Protein AF-A0A924HH82-F1 (afdb_monomer_lite)

Structure (mmCIF, N/CA/C/O backbone):
data_AF-A0A924HH82-F1
#
_entry.id   AF-A0A924HH82-F1
#
loop_
_atom_site.group_PDB
_atom_site.id
_atom_site.type_symbol
_atom_site.label_atom_id
_atom_site.label_alt_id
_atom_site.label_comp_id
_atom_site.label_asym_id
_atom_site.label_entity_id
_atom_site.label_seq_id
_atom_site.pdbx_PDB_ins_code
_atom_site.Cartn_x
_atom_site.Cartn_y
_atom_site.Cartn_z
_atom_site.occupancy
_atom_site.B_iso_or_equiv
_atom_site.auth_seq_id
_atom_site.auth_comp_id
_atom_site.auth_asym_id
_atom_site.auth_atom_id
_atom_site.pdbx_PDB_model_num
ATOM 1 N N . MET A 1 1 ? 5.313 -5.328 -18.906 1.00 62.59 1 MET A N 1
ATOM 2 C CA . MET A 1 1 ? 4.126 -4.895 -18.130 1.00 62.59 1 MET A CA 1
ATOM 3 C C . MET A 1 1 ? 2.868 -5.435 -18.800 1.00 62.59 1 MET A C 1
ATOM 5 O O . MET A 1 1 ? 2.732 -5.232 -20.001 1.00 62.59 1 MET A O 1
ATOM 9 N N . SER A 1 2 ? 2.018 -6.166 -18.069 1.00 76.69 2 SER A N 1
ATOM 10 C CA . SER A 1 2 ? 0.846 -6.882 -18.620 1.00 76.69 2 SER A CA 1
ATOM 11 C C . SER A 1 2 ? -0.275 -5.933 -19.074 1.00 76.69 2 SER A C 1
ATOM 13 O O . SER A 1 2 ? -0.458 -4.871 -18.476 1.00 76.69 2 SER A O 1
ATOM 15 N N . ASP A 1 3 ? -1.039 -6.324 -20.099 1.00 80.00 3 ASP A N 1
ATOM 16 C CA . ASP A 1 3 ? -2.183 -5.563 -20.632 1.00 80.00 3 ASP A CA 1
ATOM 17 C C . ASP A 1 3 ? -3.285 -5.370 -19.578 1.00 80.00 3 ASP A C 1
ATOM 19 O O . ASP A 1 3 ? -3.813 -4.273 -19.401 1.00 80.00 3 ASP A O 1
ATOM 23 N N . THR A 1 4 ? -3.538 -6.401 -18.767 1.00 81.00 4 THR A N 1
ATOM 24 C CA . THR A 1 4 ? -4.489 -6.346 -17.648 1.00 81.00 4 THR A CA 1
ATOM 25 C C . THR A 1 4 ? -4.122 -5.264 -16.635 1.00 81.00 4 THR A C 1
ATOM 27 O O . THR A 1 4 ? -4.999 -4.545 -16.165 1.00 81.00 4 THR A O 1
ATOM 30 N N . LEU A 1 5 ? -2.827 -5.117 -16.327 1.00 79.25 5 LEU A N 1
ATOM 31 C CA . LEU A 1 5 ? -2.350 -4.129 -15.360 1.00 79.25 5 LEU A CA 1
ATOM 32 C C . LEU A 1 5 ? -2.543 -2.709 -15.903 1.00 79.25 5 LEU A C 1
ATOM 34 O O . LEU A 1 5 ? -3.077 -1.856 -15.208 1.00 79.25 5 LEU A O 1
ATOM 38 N N . LYS A 1 6 ? -2.211 -2.484 -17.180 1.00 81.25 6 LYS A N 1
ATOM 39 C CA . LYS A 1 6 ? -2.447 -1.197 -17.855 1.00 81.25 6 LYS A CA 1
ATOM 40 C C . LYS A 1 6 ? -3.930 -0.820 -17.877 1.00 81.25 6 LYS A C 1
ATOM 42 O O . LYS A 1 6 ? -4.275 0.329 -17.656 1.00 81.25 6 LYS A O 1
ATOM 47 N N . ARG A 1 7 ? -4.824 -1.786 -18.103 1.00 86.25 7 ARG A N 1
ATOM 48 C CA . ARG A 1 7 ? -6.283 -1.561 -18.096 1.00 86.25 7 ARG A CA 1
ATOM 49 C C . ARG A 1 7 ? -6.868 -1.328 -16.703 1.00 86.25 7 ARG A C 1
ATOM 51 O O . ARG A 1 7 ? -8.024 -0.902 -16.603 1.00 86.25 7 ARG A O 1
ATOM 58 N N . ALA A 1 8 ? -6.126 -1.679 -15.658 1.00 87.31 8 ALA A N 1
ATOM 59 C CA . ALA A 1 8 ? -6.482 -1.445 -14.266 1.00 87.31 8 ALA A CA 1
ATOM 60 C C . ALA A 1 8 ? -5.925 -0.117 -13.728 1.00 87.31 8 ALA A C 1
ATOM 62 O O . ALA A 1 8 ? -6.271 0.261 -12.612 1.00 87.31 8 ALA A O 1
ATOM 63 N N . ASP A 1 9 ? -5.108 0.595 -14.507 1.00 91.31 9 ASP A N 1
ATOM 64 C CA . ASP A 1 9 ? -4.601 1.912 -14.135 1.00 91.31 9 ASP A CA 1
ATOM 65 C C . ASP A 1 9 ? -5.750 2.892 -13.842 1.00 91.31 9 ASP A C 1
ATOM 67 O O . ASP A 1 9 ? -6.756 2.937 -14.556 1.00 91.31 9 ASP A O 1
ATOM 71 N N . GLY A 1 10 ? -5.626 3.621 -12.734 1.00 92.50 10 GLY A N 1
ATOM 72 C CA . GLY A 1 10 ? -6.641 4.532 -12.212 1.00 92.50 10 GLY A CA 1
ATOM 73 C C . GLY A 1 10 ? -7.874 3.859 -11.599 1.00 92.50 10 GLY A C 1
ATOM 74 O O . GLY A 1 10 ? -8.784 4.563 -11.162 1.00 92.50 10 GLY A O 1
ATOM 75 N N . LYS A 1 11 ? -7.946 2.522 -11.542 1.00 92.94 11 LYS A N 1
ATOM 76 C CA . LYS A 1 11 ? -9.097 1.803 -10.972 1.00 92.94 11 LYS A CA 1
ATOM 77 C C . LYS A 1 11 ? -8.858 1.392 -9.530 1.00 92.94 11 LYS A C 1
ATOM 79 O O . LYS A 1 11 ? -7.743 1.055 -9.135 1.00 92.94 11 LYS A O 1
ATOM 84 N N . THR A 1 12 ? -9.946 1.339 -8.768 1.00 93.31 12 THR A N 1
ATOM 85 C CA . THR A 1 12 ? -9.955 0.696 -7.455 1.00 93.31 12 THR A CA 1
ATOM 86 C C . THR A 1 12 ? -9.826 -0.812 -7.627 1.00 93.31 12 THR A C 1
ATOM 88 O O . THR A 1 12 ? -10.649 -1.437 -8.298 1.00 93.31 12 THR A O 1
ATOM 91 N N . ILE A 1 13 ? -8.802 -1.394 -7.014 1.00 92.62 13 ILE A N 1
ATOM 92 C CA . ILE A 1 13 ? -8.542 -2.832 -7.011 1.00 92.62 13 ILE A CA 1
ATOM 93 C C . ILE A 1 13 ? -8.371 -3.341 -5.583 1.00 92.62 13 ILE A C 1
ATOM 95 O O . ILE A 1 13 ? -8.114 -2.566 -4.660 1.00 92.62 13 ILE A O 1
ATOM 99 N N . ILE A 1 14 ? -8.457 -4.660 -5.434 1.00 91.50 14 ILE A N 1
ATOM 100 C CA . ILE A 1 14 ? -7.985 -5.369 -4.249 1.00 91.50 14 ILE A CA 1
ATOM 101 C C . ILE A 1 14 ? -6.659 -6.032 -4.618 1.00 91.50 14 ILE A C 1
ATOM 103 O O . ILE A 1 14 ? -6.590 -6.781 -5.594 1.00 91.50 14 ILE A O 1
ATOM 107 N N . LEU A 1 15 ? -5.609 -5.738 -3.858 1.00 90.44 15 LEU A N 1
ATOM 108 C CA . LEU A 1 15 ? -4.275 -6.293 -4.027 1.00 90.44 15 LEU A CA 1
ATOM 109 C C . LEU A 1 15 ? -3.895 -7.096 -2.788 1.00 90.44 15 LEU A C 1
ATOM 111 O O . LEU A 1 15 ? -3.989 -6.606 -1.666 1.00 90.44 15 LEU A O 1
ATOM 115 N N . THR A 1 16 ? -3.425 -8.317 -3.000 1.00 91.12 16 THR A N 1
ATOM 116 C CA . THR A 1 16 ? -3.009 -9.212 -1.923 1.00 91.12 16 THR A CA 1
ATOM 117 C C . THR A 1 16 ? -1.517 -9.500 -2.034 1.00 91.12 16 THR A C 1
ATOM 119 O O . THR A 1 16 ? -1.020 -9.788 -3.123 1.00 91.12 16 THR A O 1
ATOM 122 N N . GLY A 1 17 ? -0.795 -9.421 -0.919 1.00 90.44 17 GLY A N 1
ATOM 123 C CA . GLY A 1 17 ? 0.648 -9.643 -0.894 1.00 90.44 17 GLY A CA 1
ATOM 124 C C . GLY A 1 17 ? 1.222 -9.619 0.514 1.00 90.44 17 GLY A C 1
ATOM 125 O O . GLY A 1 17 ? 0.486 -9.643 1.495 1.00 90.44 17 GLY A O 1
ATOM 126 N N . TYR A 1 18 ? 2.542 -9.572 0.606 1.00 89.31 18 TYR A N 1
ATOM 127 C CA . TYR A 1 18 ? 3.280 -9.515 1.861 1.00 89.31 18 TYR A CA 1
ATOM 128 C C . TYR A 1 18 ? 3.870 -8.126 2.028 1.00 89.31 18 TYR A C 1
ATOM 130 O O . TYR A 1 18 ? 4.449 -7.582 1.087 1.00 89.31 18 TYR A O 1
ATOM 138 N N . MET A 1 19 ? 3.716 -7.554 3.219 1.00 90.19 19 MET A N 1
ATOM 139 C CA . MET A 1 19 ? 4.412 -6.321 3.558 1.00 90.19 19 MET A CA 1
ATOM 140 C C . MET A 1 19 ? 5.911 -6.612 3.629 1.00 90.19 19 MET A C 1
ATOM 142 O O . MET A 1 19 ? 6.319 -7.624 4.197 1.00 90.19 19 MET A O 1
ATOM 146 N N . VAL A 1 20 ? 6.725 -5.748 3.034 1.00 87.75 20 VAL A N 1
ATOM 147 C CA . VAL A 1 20 ? 8.181 -5.847 3.162 1.00 87.75 20 VAL A CA 1
ATOM 148 C C . VAL A 1 20 ? 8.561 -5.447 4.581 1.00 87.75 20 VAL A C 1
ATOM 150 O O . VAL A 1 20 ? 8.163 -4.383 5.059 1.00 87.75 20 VAL A O 1
ATOM 153 N N . GLN A 1 21 ? 9.329 -6.298 5.255 1.00 85.88 21 GLN A N 1
ATOM 154 C CA . GLN A 1 21 ? 9.901 -5.960 6.551 1.00 85.88 21 GLN A CA 1
ATOM 155 C C . GLN A 1 21 ? 11.153 -5.104 6.333 1.00 85.88 21 GLN A C 1
ATOM 157 O O . GLN A 1 21 ? 12.099 -5.561 5.696 1.00 85.88 21 GLN A O 1
ATOM 162 N N . GLN A 1 22 ? 11.130 -3.877 6.852 1.00 80.50 22 GLN A N 1
ATOM 163 C CA . GLN A 1 22 ? 12.243 -2.919 6.855 1.00 80.50 22 GLN A CA 1
ATOM 164 C C . GLN A 1 22 ? 12.648 -2.665 8.318 1.00 80.50 22 GLN A C 1
ATOM 166 O O . GLN A 1 22 ? 11.792 -2.792 9.202 1.00 80.50 22 GLN A O 1
ATOM 171 N N . GLU A 1 23 ? 13.915 -2.348 8.596 1.00 74.25 23 GLU A N 1
ATOM 172 C CA . GLU A 1 23 ? 14.373 -2.024 9.958 1.00 74.25 23 GLU A CA 1
ATOM 173 C C . GLU A 1 23 ? 13.853 -0.639 10.368 1.00 74.25 23 GLU A C 1
ATOM 175 O O . GLU A 1 23 ? 13.381 -0.466 11.494 1.00 74.25 23 GLU A O 1
ATOM 180 N N . THR A 1 24 ? 13.825 0.303 9.421 1.00 75.88 24 THR A N 1
ATOM 181 C CA . THR A 1 24 ? 13.232 1.633 9.569 1.00 75.88 24 THR A CA 1
ATOM 182 C C . THR A 1 24 ? 11.874 1.714 8.855 1.00 75.88 24 THR A C 1
ATOM 184 O O . THR A 1 24 ? 11.807 1.712 7.623 1.00 75.88 24 THR A O 1
ATOM 187 N N . PRO A 1 25 ? 10.747 1.811 9.588 1.00 75.94 25 PRO A N 1
ATOM 188 C CA . PRO A 1 25 ? 9.439 2.023 8.980 1.00 75.94 25 PRO A CA 1
ATOM 189 C C . PRO A 1 25 ? 9.365 3.366 8.251 1.00 75.94 25 PRO A C 1
ATOM 191 O O . PRO A 1 25 ? 9.764 4.402 8.785 1.00 75.94 25 PRO A O 1
ATOM 194 N N . ALA A 1 26 ? 8.780 3.362 7.056 1.00 81.88 26 ALA A N 1
ATOM 195 C CA . ALA A 1 26 ? 8.559 4.580 6.297 1.00 81.88 26 ALA A CA 1
ATOM 196 C C . ALA A 1 26 ? 7.253 5.282 6.710 1.00 81.88 26 ALA A C 1
ATOM 198 O O . ALA A 1 26 ? 6.245 4.649 7.036 1.00 81.88 26 ALA A O 1
ATOM 199 N N . VAL A 1 27 ? 7.271 6.616 6.689 1.00 85.94 27 VAL A N 1
ATOM 200 C CA . VAL A 1 27 ? 6.106 7.451 7.009 1.00 85.94 27 VAL A CA 1
ATOM 201 C C . VAL A 1 27 ? 5.235 7.614 5.762 1.00 85.94 27 VAL A C 1
ATOM 203 O O . VAL A 1 27 ? 5.730 7.923 4.674 1.00 85.94 27 VAL A O 1
ATOM 206 N N . GLY A 1 28 ? 3.930 7.383 5.901 1.00 87.25 28 GLY A N 1
ATOM 207 C CA . GLY A 1 28 ? 2.941 7.598 4.843 1.00 87.25 28 GLY A CA 1
ATOM 208 C C . GLY A 1 28 ? 2.953 6.569 3.712 1.00 87.25 28 GLY A C 1
ATOM 209 O O . GLY A 1 28 ? 2.140 6.673 2.791 1.00 87.25 28 GLY A O 1
ATOM 210 N N . HIS A 1 29 ? 3.848 5.580 3.750 1.00 89.00 29 HIS A N 1
ATOM 211 C CA . HIS A 1 29 ? 3.932 4.535 2.738 1.00 89.00 29 HIS A CA 1
ATOM 212 C C . HIS A 1 29 ? 4.635 3.277 3.254 1.00 89.00 29 HIS A C 1
ATOM 214 O O . HIS A 1 29 ? 5.330 3.296 4.264 1.00 89.00 29 HIS A O 1
ATOM 220 N N . PHE A 1 30 ? 4.465 2.175 2.534 1.00 89.00 30 PHE A N 1
ATOM 221 C CA . PHE A 1 3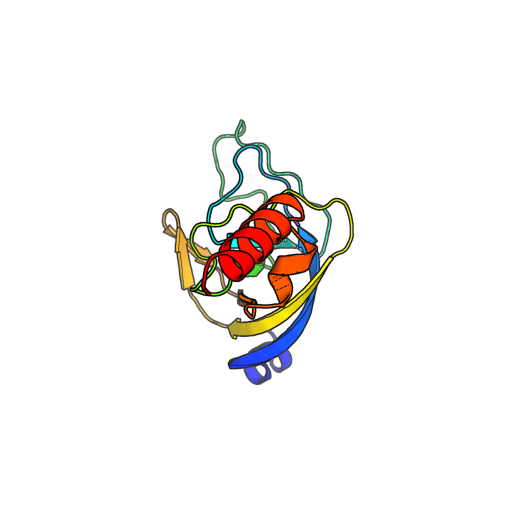0 ? 5.200 0.927 2.733 1.00 89.00 30 PHE A CA 1
ATOM 222 C C . PHE A 1 30 ? 5.278 0.159 1.410 1.00 89.00 30 PHE A C 1
ATOM 224 O O . PHE A 1 30 ? 4.715 0.579 0.398 1.00 89.00 30 PHE A O 1
ATOM 231 N N . MET A 1 31 ? 5.977 -0.974 1.394 1.00 89.06 31 MET A N 1
ATOM 232 C CA . MET A 1 31 ? 6.122 -1.791 0.189 1.00 89.06 31 MET A CA 1
ATOM 233 C C . MET A 1 31 ? 5.409 -3.130 0.322 1.00 89.06 31 MET A C 1
ATOM 235 O O . MET A 1 31 ? 5.392 -3.738 1.394 1.00 89.06 31 MET A O 1
ATOM 239 N N . LEU A 1 32 ? 4.839 -3.589 -0.790 1.00 90.25 32 LEU A N 1
ATOM 240 C CA . LEU A 1 32 ? 4.168 -4.875 -0.901 1.00 90.25 32 LEU A CA 1
ATOM 241 C C . LEU A 1 32 ? 4.828 -5.734 -1.982 1.00 90.25 32 LEU A C 1
ATOM 243 O O . LEU A 1 32 ? 5.085 -5.269 -3.094 1.00 90.25 32 LEU A O 1
ATOM 247 N N . THR A 1 33 ? 5.062 -7.005 -1.677 1.00 90.06 33 THR A N 1
ATOM 248 C CA . THR A 1 33 ? 5.662 -7.980 -2.593 1.00 90.06 33 THR A CA 1
ATOM 249 C C . THR A 1 33 ? 4.802 -9.241 -2.699 1.00 90.06 33 THR A C 1
ATOM 251 O O . THR A 1 33 ? 4.081 -9.595 -1.766 1.00 90.06 33 THR A O 1
ATOM 254 N N . PRO A 1 34 ? 4.857 -9.974 -3.828 1.00 86.12 34 PRO A N 1
ATOM 255 C CA . PRO A 1 34 ? 4.095 -11.217 -3.992 1.00 86.12 34 PRO A CA 1
ATOM 256 C C . PRO A 1 34 ? 4.626 -12.377 -3.134 1.00 86.12 34 PRO A C 1
ATOM 258 O O . PRO A 1 34 ? 3.958 -13.398 -2.996 1.00 86.12 34 PRO A O 1
ATOM 261 N N . ARG A 1 35 ? 5.832 -12.242 -2.573 1.00 85.12 35 ARG A N 1
ATOM 262 C CA . ARG A 1 35 ? 6.457 -13.198 -1.651 1.00 85.12 35 ARG A CA 1
ATOM 263 C C . ARG A 1 35 ? 6.969 -12.456 -0.416 1.00 85.12 35 ARG A C 1
ATOM 265 O O . ARG A 1 35 ? 7.278 -11.271 -0.556 1.00 85.12 35 ARG A O 1
ATOM 272 N N . PRO A 1 36 ? 7.088 -13.119 0.746 1.00 82.62 36 PRO A N 1
ATOM 273 C CA . PRO A 1 36 ? 7.707 -12.520 1.921 1.00 82.62 36 PRO A CA 1
ATOM 274 C C . PRO A 1 36 ? 9.127 -12.052 1.596 1.00 82.62 36 PRO A C 1
ATOM 276 O O . PRO A 1 36 ? 9.916 -12.827 1.055 1.00 82.62 36 PRO A O 1
ATOM 279 N N . VAL A 1 37 ? 9.431 -10.795 1.913 1.00 82.00 37 VAL A N 1
ATOM 280 C CA . VAL A 1 37 ? 10.770 -10.211 1.780 1.00 82.00 37 VAL A CA 1
ATOM 281 C C . VAL A 1 37 ? 11.096 -9.471 3.071 1.00 82.00 37 VAL A C 1
ATOM 283 O O . VAL A 1 37 ? 10.277 -8.701 3.578 1.00 82.00 37 VAL A O 1
ATOM 286 N N . GLN A 1 38 ? 12.296 -9.715 3.584 1.00 79.44 38 GLN A N 1
ATOM 287 C CA . GLN A 1 38 ? 12.897 -8.947 4.663 1.00 79.44 38 GLN A CA 1
ATOM 288 C C . GLN A 1 38 ? 14.103 -8.221 4.075 1.00 79.44 38 GLN A C 1
ATOM 290 O O . GLN A 1 38 ? 15.031 -8.876 3.605 1.00 79.44 38 GLN A O 1
ATOM 295 N N . MET A 1 39 ? 14.068 -6.891 4.072 1.00 72.94 39 MET A N 1
ATOM 296 C CA . MET A 1 39 ? 15.231 -6.092 3.705 1.00 72.94 39 MET A CA 1
ATOM 297 C C . MET A 1 39 ? 16.172 -6.017 4.901 1.00 72.94 39 MET A C 1
ATOM 299 O O . MET A 1 39 ? 15.728 -5.903 6.043 1.00 72.94 39 MET A O 1
ATOM 303 N N . SER A 1 40 ? 17.467 -6.125 4.625 1.00 64.38 40 SER A N 1
ATOM 304 C CA . SER A 1 40 ? 18.520 -5.917 5.616 1.00 64.38 40 SER A CA 1
ATOM 305 C C . SER A 1 40 ? 19.250 -4.637 5.220 1.00 64.38 40 SER A C 1
ATOM 307 O O . SER A 1 40 ? 19.980 -4.639 4.234 1.00 64.38 40 SER A O 1
ATOM 309 N N . GLU A 1 41 ? 19.059 -3.543 5.960 1.00 61.88 41 GLU A N 1
ATOM 310 C CA . GLU A 1 41 ? 19.647 -2.221 5.654 1.00 61.88 41 GLU A CA 1
ATOM 311 C C . GLU A 1 41 ? 21.176 -2.202 5.877 1.00 61.88 41 GLU A C 1
ATOM 313 O O . GLU A 1 41 ? 21.854 -1.225 5.577 1.00 61.88 41 GLU A O 1
ATOM 318 N N . HIS A 1 42 ? 21.737 -3.316 6.356 1.00 54.06 42 HIS A N 1
ATOM 319 C CA . HIS A 1 42 ? 23.163 -3.534 6.595 1.00 54.06 42 HIS A CA 1
ATOM 320 C C . HIS A 1 42 ? 23.952 -4.062 5.377 1.00 54.06 42 HIS A C 1
ATOM 322 O O . HIS A 1 42 ? 25.148 -4.324 5.508 1.00 54.06 42 HIS A O 1
ATOM 328 N N . SER A 1 43 ? 23.326 -4.266 4.212 1.00 48.28 43 SER A N 1
ATOM 329 C CA . SER A 1 43 ? 24.033 -4.593 2.961 1.00 48.28 43 SER A CA 1
ATOM 330 C C . SER A 1 43 ? 23.960 -3.411 1.997 1.00 48.28 43 SER A C 1
ATOM 332 O O . SER A 1 43 ? 22.900 -2.829 1.809 1.00 48.28 43 SER A O 1
ATOM 334 N N . ASP A 1 44 ? 25.114 -3.057 1.433 1.00 49.34 44 ASP A N 1
ATOM 335 C CA . ASP A 1 44 ? 25.502 -1.783 0.799 1.00 49.34 44 ASP A CA 1
ATOM 336 C C . ASP A 1 44 ? 24.773 -1.440 -0.530 1.00 49.34 44 ASP A C 1
ATOM 338 O O . ASP A 1 44 ? 25.371 -1.027 -1.525 1.00 49.34 44 ASP A O 1
ATOM 342 N N . GLY A 1 45 ? 23.453 -1.622 -0.572 1.00 50.47 45 GLY A N 1
ATOM 343 C CA . GLY A 1 45 ? 22.600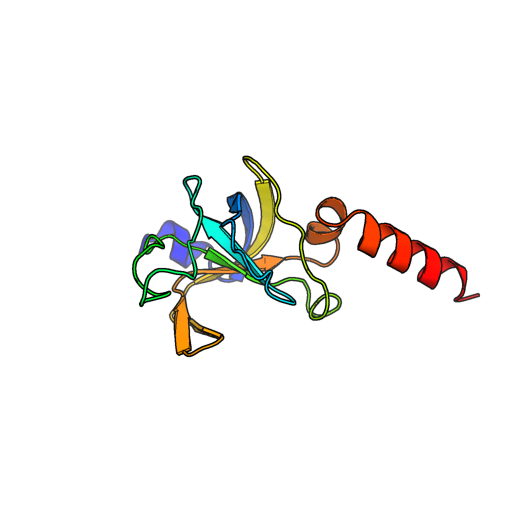 -1.228 -1.683 1.00 50.47 45 GLY A CA 1
ATOM 344 C C . GLY A 1 45 ? 21.132 -1.570 -1.441 1.00 50.47 45 GLY A C 1
ATOM 345 O O . GLY A 1 45 ? 20.695 -2.673 -1.752 1.00 50.47 45 GLY A O 1
ATOM 346 N N . GLU A 1 46 ? 20.335 -0.583 -1.016 1.00 50.91 46 GLU A N 1
ATOM 347 C CA . GLU A 1 46 ? 18.859 -0.637 -0.884 1.00 50.91 46 GLU A CA 1
ATOM 348 C C . GLU A 1 46 ? 18.115 -1.070 -2.174 1.00 50.91 46 GLU A C 1
ATOM 350 O O . GLU A 1 46 ? 16.889 -1.218 -2.197 1.00 50.91 46 GLU A O 1
ATOM 355 N N . ALA A 1 47 ? 18.837 -1.220 -3.286 1.00 50.69 47 ALA A N 1
ATOM 356 C CA . ALA A 1 47 ? 18.285 -1.340 -4.622 1.00 50.69 47 ALA A CA 1
ATOM 357 C C . ALA A 1 47 ? 18.017 -2.783 -5.087 1.00 50.69 47 ALA A C 1
ATOM 359 O O . ALA A 1 47 ? 17.117 -2.951 -5.912 1.00 50.69 47 ALA A O 1
ATOM 360 N N . ASP A 1 48 ? 18.738 -3.798 -4.591 1.00 57.00 48 ASP A N 1
ATOM 361 C CA . ASP A 1 48 ? 18.800 -5.106 -5.282 1.00 57.00 48 ASP A CA 1
ATOM 362 C C . ASP A 1 48 ? 17.941 -6.226 -4.657 1.00 57.00 48 ASP A C 1
ATOM 364 O O . ASP A 1 48 ? 17.592 -7.197 -5.328 1.00 57.00 48 ASP A O 1
ATOM 368 N N . ASP A 1 49 ? 17.500 -6.079 -3.404 1.00 63.81 49 ASP A N 1
ATOM 369 C CA . ASP A 1 49 ? 16.753 -7.141 -2.701 1.00 63.81 49 ASP A CA 1
ATOM 370 C C . ASP A 1 49 ? 15.261 -7.211 -3.063 1.00 63.81 49 ASP A C 1
ATOM 372 O O . ASP A 1 49 ? 14.555 -8.163 -2.706 1.00 63.81 49 ASP A O 1
ATOM 376 N N . LEU A 1 50 ? 14.739 -6.196 -3.757 1.00 67.06 50 LEU A N 1
ATOM 377 C CA . LEU A 1 50 ? 13.317 -6.107 -4.060 1.00 67.06 50 LEU A CA 1
ATOM 378 C C . LEU A 1 50 ? 13.007 -6.532 -5.493 1.00 67.06 50 LEU A C 1
ATOM 380 O O . LEU A 1 50 ? 13.584 -6.007 -6.445 1.00 67.06 50 LEU A O 1
ATOM 384 N N . PRO A 1 51 ? 12.016 -7.419 -5.684 1.00 70.19 51 PRO A N 1
ATOM 385 C CA . PRO A 1 51 ? 11.649 -7.850 -7.017 1.00 70.19 51 PRO A CA 1
ATOM 386 C C . PRO A 1 51 ? 11.089 -6.669 -7.827 1.00 70.19 51 PRO A C 1
ATOM 388 O O . PRO A 1 51 ? 10.429 -5.789 -7.268 1.00 70.19 51 PRO A O 1
ATOM 391 N N . PRO A 1 52 ? 11.207 -6.690 -9.166 1.00 71.50 52 PRO A N 1
ATOM 392 C CA . PRO A 1 52 ? 10.617 -5.671 -10.044 1.00 71.50 52 PRO A CA 1
ATOM 393 C C . PRO A 1 52 ? 9.081 -5.605 -9.954 1.00 71.50 52 PRO A C 1
ATOM 395 O O . PRO A 1 52 ? 8.461 -4.678 -10.470 1.00 71.50 52 PRO A O 1
ATOM 398 N N . SER A 1 53 ? 8.458 -6.592 -9.305 1.00 79.19 53 SER A N 1
ATOM 399 C CA . SER A 1 53 ? 7.035 -6.634 -8.974 1.00 79.19 53 SER A CA 1
ATOM 400 C C . SER A 1 53 ? 6.684 -5.969 -7.636 1.00 79.19 53 SER A C 1
ATOM 402 O O . SER A 1 53 ? 5.555 -6.130 -7.178 1.00 79.19 53 SER A O 1
ATOM 404 N N . ALA A 1 54 ? 7.632 -5.314 -6.961 1.00 85.69 54 ALA A N 1
ATOM 405 C CA . ALA A 1 54 ? 7.356 -4.575 -5.737 1.00 85.69 54 ALA A CA 1
ATOM 406 C C . ALA A 1 54 ? 6.372 -3.432 -6.023 1.00 85.69 54 ALA A C 1
ATOM 408 O O . ALA A 1 54 ? 6.533 -2.671 -6.980 1.00 85.69 54 ALA A O 1
ATOM 409 N N . VAL A 1 55 ? 5.349 -3.327 -5.182 1.00 89.38 55 VAL A N 1
ATOM 410 C CA . VAL A 1 55 ? 4.332 -2.280 -5.253 1.00 89.38 55 VAL A CA 1
ATOM 411 C C . VAL A 1 55 ? 4.577 -1.299 -4.121 1.00 89.38 55 VAL A C 1
ATOM 413 O O . VAL A 1 55 ? 4.634 -1.693 -2.956 1.00 89.38 55 VAL A O 1
ATOM 416 N N . LEU A 1 56 ? 4.704 -0.019 -4.464 1.00 91.06 56 LEU A N 1
ATOM 417 C CA . LEU A 1 56 ? 4.787 1.049 -3.477 1.00 91.06 56 LEU A CA 1
ATOM 418 C C . LEU A 1 56 ? 3.371 1.439 -3.047 1.00 91.06 56 LEU A C 1
ATOM 420 O O . LEU A 1 56 ? 2.565 1.894 -3.860 1.00 91.06 56 LEU A O 1
ATOM 424 N N . VAL A 1 57 ? 3.050 1.228 -1.778 1.00 91.62 57 VAL A N 1
ATOM 425 C CA . VAL A 1 57 ? 1.727 1.502 -1.223 1.00 91.62 57 VAL A CA 1
ATOM 426 C C . VAL A 1 57 ? 1.772 2.824 -0.475 1.00 91.62 57 VAL A C 1
ATOM 428 O O . VAL A 1 57 ? 2.488 2.941 0.513 1.00 91.62 57 VAL A O 1
ATOM 431 N N . TYR A 1 58 ? 0.988 3.801 -0.922 1.00 92.19 58 TYR A N 1
ATOM 432 C CA . TYR A 1 58 ? 0.804 5.073 -0.228 1.00 92.19 58 TYR A CA 1
ATOM 433 C C . TYR A 1 58 ? -0.462 5.042 0.616 1.00 92.19 58 TYR A C 1
ATOM 435 O O . TYR A 1 58 ? -1.510 4.567 0.168 1.00 92.19 58 TYR A O 1
ATOM 443 N N . LEU A 1 59 ? -0.371 5.591 1.824 1.00 90.88 59 LEU A N 1
ATOM 444 C CA . LEU A 1 59 ? -1.538 5.862 2.653 1.00 90.88 59 LEU A CA 1
ATOM 445 C C . LEU A 1 59 ? -2.352 7.005 2.067 1.00 90.88 59 LEU A C 1
ATOM 447 O O . LEU A 1 59 ? -1.833 7.820 1.301 1.00 90.88 59 LEU A O 1
ATOM 451 N N . ASP A 1 60 ? -3.626 7.067 2.448 1.00 89.25 60 ASP A N 1
ATOM 452 C CA . ASP A 1 60 ? -4.487 8.200 2.128 1.00 89.25 60 ASP A CA 1
ATOM 453 C C . ASP A 1 60 ? -3.788 9.528 2.494 1.00 89.25 60 ASP A C 1
ATOM 455 O O . ASP A 1 60 ? -3.098 9.580 3.515 1.00 89.25 60 ASP A O 1
ATOM 459 N N . PRO A 1 61 ? -3.937 10.612 1.710 1.00 85.44 61 PRO A N 1
ATOM 460 C CA . PRO A 1 61 ? -3.302 11.893 2.020 1.00 85.44 61 PRO A CA 1
ATOM 461 C C . PRO A 1 61 ? -3.590 12.417 3.435 1.00 85.44 61 PRO A C 1
ATOM 463 O O . PRO A 1 61 ? -2.732 13.077 4.021 1.00 85.44 61 PRO A O 1
ATOM 466 N N . ALA A 1 62 ? -4.754 12.098 4.016 1.00 85.38 62 ALA A N 1
ATOM 467 C CA . ALA A 1 62 ? -5.091 12.443 5.399 1.00 85.38 62 ALA A CA 1
ATOM 468 C C . ALA A 1 62 ? -4.282 11.652 6.449 1.00 85.38 62 ALA A C 1
ATOM 470 O O . ALA A 1 62 ? -4.286 12.004 7.625 1.00 85.38 62 ALA A O 1
ATOM 471 N N . GLN A 1 63 ? -3.601 10.586 6.030 1.00 85.12 63 GLN A N 1
ATOM 472 C CA . GLN A 1 63 ? -2.787 9.667 6.830 1.00 85.12 63 GLN A CA 1
ATOM 473 C C . GLN A 1 63 ? -1.308 9.713 6.418 1.00 85.12 63 GLN A C 1
ATOM 475 O O . GLN A 1 63 ? -0.535 8.832 6.783 1.00 85.12 63 GLN A O 1
ATOM 480 N N . LYS A 1 64 ? -0.884 10.730 5.657 1.00 82.38 64 LYS A N 1
ATOM 481 C CA . LYS A 1 64 ? 0.490 10.835 5.136 1.00 82.38 64 LYS A CA 1
ATOM 482 C C . LYS A 1 64 ? 1.574 10.824 6.222 1.00 82.38 64 LYS A C 1
ATOM 484 O O . LYS A 1 64 ? 2.713 10.507 5.917 1.00 82.38 64 LYS A O 1
ATOM 489 N N . ASP A 1 65 ? 1.220 11.187 7.455 1.00 84.25 65 ASP A N 1
ATOM 490 C CA . ASP A 1 65 ? 2.132 11.265 8.599 1.00 84.25 65 ASP A CA 1
ATOM 491 C C . ASP A 1 65 ? 2.059 10.006 9.492 1.00 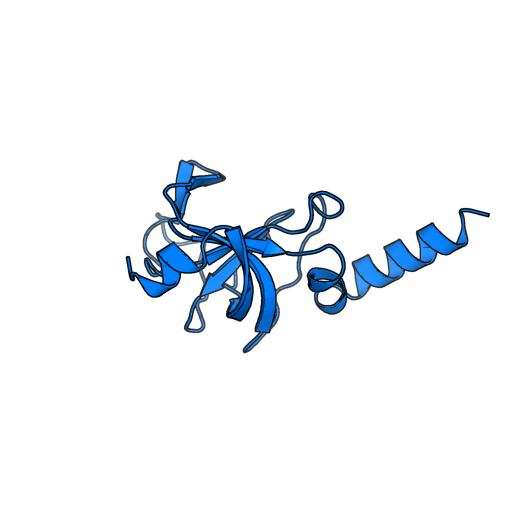84.25 65 ASP A C 1
ATOM 493 O O . ASP A 1 65 ? 2.688 9.950 10.544 1.00 84.25 65 ASP A O 1
ATOM 497 N N . TRP A 1 66 ? 1.289 8.985 9.092 1.00 84.00 66 TRP A N 1
ATOM 498 C CA . TRP A 1 66 ? 1.163 7.732 9.836 1.00 84.00 66 TRP A CA 1
ATOM 499 C C . TRP A 1 66 ? 2.283 6.760 9.484 1.00 84.00 66 TRP A C 1
ATOM 501 O O . TRP A 1 66 ? 2.677 6.621 8.325 1.00 84.00 66 TRP A O 1
ATOM 511 N N . VAL A 1 67 ? 2.739 6.017 10.487 1.00 82.88 67 VAL A N 1
ATOM 512 C CA . VAL A 1 67 ? 3.613 4.857 10.303 1.00 82.88 67 VAL A CA 1
ATOM 513 C C . VAL A 1 67 ? 2.750 3.602 10.332 1.00 82.88 67 VAL A C 1
ATOM 515 O O . VAL A 1 67 ? 1.979 3.406 11.269 1.00 82.88 67 VAL A O 1
ATOM 518 N N . VAL A 1 68 ? 2.861 2.733 9.328 1.00 83.56 68 VAL A N 1
ATOM 519 C CA . VAL A 1 68 ? 2.204 1.417 9.373 1.00 83.56 68 VAL A CA 1
ATOM 520 C C . VAL A 1 68 ? 3.140 0.419 10.033 1.00 83.56 68 VAL A C 1
ATOM 522 O O . VAL A 1 68 ? 4.261 0.215 9.572 1.00 83.56 68 VAL A O 1
ATOM 525 N N . THR A 1 69 ? 2.687 -0.213 11.115 1.00 83.31 69 THR A N 1
ATOM 526 C CA . THR A 1 69 ? 3.450 -1.285 11.755 1.00 83.31 69 THR A CA 1
ATOM 527 C C . THR A 1 69 ? 3.528 -2.490 10.826 1.00 83.31 69 THR A C 1
ATOM 529 O O . THR A 1 69 ? 2.539 -2.866 10.195 1.00 83.31 69 THR A O 1
ATOM 532 N N . TYR A 1 70 ? 4.702 -3.119 10.770 1.00 83.81 70 TYR A N 1
ATOM 533 C CA . TYR A 1 70 ? 4.894 -4.332 9.990 1.00 83.81 70 TYR A CA 1
ATOM 534 C C . TYR A 1 70 ? 3.852 -5.399 10.353 1.00 83.81 70 TYR A C 1
ATOM 536 O O . TYR A 1 70 ? 3.741 -5.814 11.509 1.00 83.81 70 TYR A O 1
ATOM 544 N N . SER A 1 71 ? 3.114 -5.862 9.344 1.00 83.25 71 SER A N 1
ATOM 545 C CA . SER A 1 71 ? 2.159 -6.955 9.484 1.00 83.25 71 SER A CA 1
ATOM 546 C C . SER A 1 71 ? 2.755 -8.242 8.932 1.00 83.25 71 SER A C 1
ATOM 548 O O . SER A 1 71 ? 3.143 -8.319 7.764 1.00 83.25 71 SER A O 1
ATOM 550 N N . ARG A 1 72 ? 2.830 -9.269 9.784 1.00 80.50 72 ARG A N 1
ATOM 551 C CA . ARG A 1 72 ? 3.322 -10.589 9.387 1.00 80.50 72 ARG A CA 1
ATOM 552 C C . ARG A 1 72 ? 2.260 -11.329 8.584 1.00 80.50 72 ARG A C 1
ATOM 554 O O . ARG A 1 72 ? 1.135 -11.506 9.042 1.00 80.50 72 ARG A O 1
ATOM 561 N N . GLY A 1 73 ? 2.674 -11.869 7.443 1.00 84.25 73 GLY A N 1
ATOM 562 C CA . GLY A 1 73 ? 1.831 -12.713 6.605 1.00 84.25 73 GLY A CA 1
ATOM 563 C C . GLY A 1 73 ? 1.157 -11.951 5.469 1.00 84.25 73 GLY A C 1
ATOM 564 O O . GLY A 1 73 ? 1.638 -10.912 5.019 1.00 84.25 73 GLY A O 1
ATOM 565 N N . LEU A 1 74 ? 0.082 -12.541 4.952 1.00 85.06 74 LEU A N 1
ATOM 566 C CA . LEU A 1 74 ? -0.606 -12.050 3.767 1.00 85.06 74 LEU A CA 1
ATOM 567 C C . LEU A 1 74 ? -1.584 -10.933 4.149 1.00 85.06 74 LEU A C 1
ATOM 569 O O . LEU A 1 74 ? -2.468 -11.137 4.979 1.00 85.06 74 LEU A O 1
ATOM 573 N N . VAL A 1 75 ? -1.451 -9.773 3.515 1.00 88.06 75 VAL A N 1
ATOM 574 C CA . VAL A 1 75 ? -2.352 -8.629 3.675 1.00 88.06 75 VAL A CA 1
ATOM 575 C C . VAL A 1 75 ? -3.152 -8.407 2.398 1.00 88.06 75 VAL A C 1
ATOM 577 O O . VAL A 1 75 ? -2.650 -8.613 1.293 1.00 88.06 75 VAL A O 1
ATOM 580 N N . SE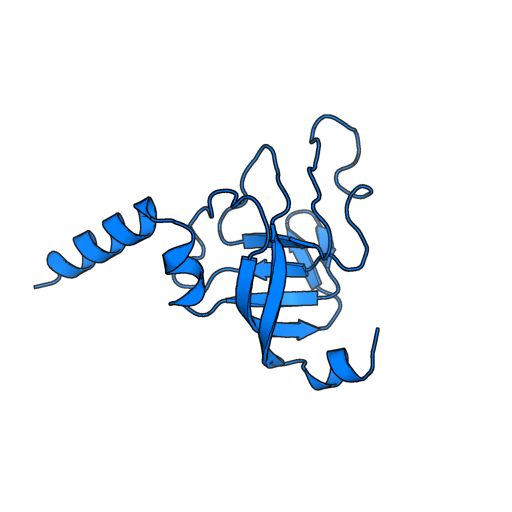R A 1 76 ? -4.406 -7.983 2.553 1.00 89.19 76 SER A N 1
ATOM 581 C CA . SER A 1 76 ? -5.283 -7.600 1.447 1.00 89.19 76 SER A CA 1
ATOM 582 C C . SER A 1 76 ? -5.593 -6.111 1.543 1.00 89.19 76 SER A C 1
ATOM 584 O O . SER A 1 76 ? -6.035 -5.635 2.588 1.00 89.19 76 SER A O 1
ATOM 586 N N . LEU A 1 77 ? -5.318 -5.379 0.469 1.00 90.31 77 LEU A N 1
ATOM 587 C CA . LEU A 1 77 ? -5.377 -3.926 0.397 1.00 90.31 77 LEU A CA 1
ATOM 588 C C . LEU A 1 77 ? -6.350 -3.497 -0.685 1.00 90.31 77 LEU A C 1
ATOM 590 O O . LEU A 1 77 ? -6.240 -3.948 -1.822 1.00 90.31 77 LEU A O 1
ATOM 594 N N . THR A 1 78 ? -7.238 -2.566 -0.360 1.00 90.94 78 THR A N 1
ATOM 595 C CA . THR A 1 78 ? -8.116 -1.935 -1.348 1.00 90.94 78 THR A CA 1
ATOM 596 C C . THR A 1 78 ? -7.641 -0.515 -1.609 1.00 90.94 78 THR A C 1
ATOM 598 O O . THR A 1 78 ? -7.490 0.276 -0.675 1.00 90.94 78 THR A O 1
ATOM 601 N N . GLY A 1 79 ? -7.412 -0.177 -2.874 1.00 92.69 79 GLY A N 1
ATOM 602 C CA . GLY A 1 79 ? -6.907 1.139 -3.250 1.00 92.69 79 GLY A CA 1
ATOM 603 C C . GLY A 1 79 ? -6.937 1.391 -4.750 1.00 92.69 79 GLY A C 1
ATOM 604 O O . GLY A 1 79 ? -7.272 0.504 -5.533 1.00 92.69 79 GLY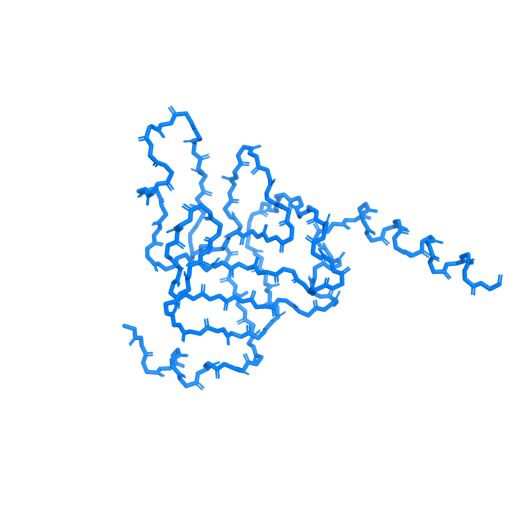 A O 1
ATOM 605 N N . VAL A 1 80 ? -6.584 2.609 -5.147 1.00 94.62 80 VAL A N 1
ATOM 606 C CA . VAL A 1 80 ? -6.479 3.006 -6.554 1.00 94.62 80 VAL A CA 1
ATOM 607 C C . VAL A 1 80 ? -5.105 2.614 -7.084 1.00 94.62 80 VAL A C 1
ATOM 609 O O . VAL A 1 80 ? -4.081 3.070 -6.569 1.00 94.62 80 VAL A O 1
ATOM 612 N N . LEU A 1 81 ? -5.083 1.767 -8.112 1.00 93.44 81 LEU A N 1
ATOM 613 C CA . LEU A 1 81 ? -3.859 1.360 -8.791 1.00 93.44 81 LEU A CA 1
ATOM 614 C C . LEU A 1 81 ? -3.342 2.499 -9.674 1.00 93.44 81 LEU A C 1
ATOM 616 O O . LEU A 1 81 ? -4.105 3.077 -10.445 1.00 93.44 81 LEU A O 1
ATOM 620 N N . LYS A 1 82 ? -2.041 2.773 -9.606 1.00 91.69 82 LYS A N 1
ATOM 621 C CA . LYS A 1 82 ? -1.325 3.621 -10.561 1.00 91.69 82 LYS A CA 1
ATOM 622 C C . LYS A 1 82 ? -0.218 2.811 -11.209 1.00 91.69 82 LYS A C 1
ATOM 624 O O . LYS A 1 82 ? 0.563 2.153 -10.516 1.00 91.69 82 LYS A O 1
ATOM 629 N N . VAL A 1 83 ? -0.160 2.838 -12.531 1.00 89.19 83 VAL A N 1
ATOM 630 C CA . VAL A 1 83 ? 0.778 2.033 -13.305 1.00 89.19 83 VAL A CA 1
ATOM 631 C C . VAL A 1 83 ? 1.580 2.935 -14.226 1.00 89.19 83 VAL A C 1
ATOM 633 O O . VAL A 1 83 ? 1.049 3.563 -15.135 1.00 89.19 83 VAL A O 1
ATOM 636 N N . GLY A 1 84 ? 2.891 2.961 -14.031 1.00 84.62 84 GLY A N 1
ATOM 637 C CA . GLY A 1 84 ? 3.765 3.868 -14.755 1.00 84.62 84 GLY A CA 1
ATOM 638 C C . GLY A 1 84 ? 5.091 4.042 -14.043 1.00 84.62 84 GLY A C 1
ATOM 639 O O . GLY A 1 84 ? 5.302 3.518 -12.955 1.00 84.62 84 GLY A O 1
ATOM 640 N N . ARG A 1 85 ? 6.010 4.774 -14.668 1.00 83.94 85 ARG A N 1
ATOM 641 C CA . ARG A 1 85 ? 7.271 5.127 -14.023 1.00 83.94 85 ARG A CA 1
ATOM 642 C C . ARG A 1 85 ? 7.001 6.214 -12.986 1.00 83.94 85 ARG A C 1
ATOM 644 O O . ARG A 1 85 ? 6.657 7.332 -13.357 1.00 83.94 85 ARG A O 1
ATOM 651 N N . HIS A 1 86 ? 7.215 5.895 -11.718 1.00 79.56 86 HIS A N 1
ATOM 652 C CA . HIS A 1 86 ? 7.147 6.849 -10.621 1.00 79.56 86 HIS A CA 1
ATOM 653 C C . HIS A 1 86 ? 8.471 6.879 -9.870 1.00 79.56 86 HIS A C 1
ATOM 655 O O . HIS A 1 86 ? 8.987 5.834 -9.482 1.00 79.56 86 HIS A O 1
ATOM 661 N N . GLU A 1 87 ? 9.010 8.071 -9.643 1.00 76.25 87 GLU A N 1
ATOM 662 C CA . GLU A 1 87 ? 10.100 8.257 -8.689 1.00 76.25 87 GLU A CA 1
ATOM 663 C C . GLU A 1 87 ? 9.504 8.295 -7.282 1.00 76.25 87 GLU A C 1
ATOM 665 O O . GLU A 1 87 ? 8.702 9.161 -6.936 1.00 76.25 87 GLU A O 1
ATOM 670 N N . GLY A 1 88 ? 9.830 7.271 -6.506 1.00 68.44 88 GLY A N 1
ATOM 671 C CA . GLY A 1 88 ? 9.587 7.204 -5.081 1.00 68.44 88 GLY A CA 1
ATOM 672 C C . GLY A 1 88 ? 10.646 7.982 -4.295 1.00 68.44 88 GLY A C 1
ATOM 673 O O . GLY A 1 88 ? 11.557 8.585 -4.875 1.00 68.44 88 GLY A O 1
ATOM 674 N N . PRO A 1 89 ? 10.542 7.958 -2.958 1.00 65.12 89 PRO A N 1
ATOM 675 C CA . PRO A 1 89 ? 11.541 8.552 -2.079 1.00 65.12 89 PRO A CA 1
ATOM 676 C C . PRO A 1 89 ? 12.948 8.037 -2.411 1.00 65.12 89 PRO A C 1
ATOM 678 O O . PRO A 1 89 ? 13.112 6.889 -2.827 1.00 65.12 89 PRO A O 1
ATOM 681 N N . TYR A 1 90 ? 13.952 8.903 -2.257 1.00 65.06 90 TYR A N 1
ATOM 682 C CA . TYR A 1 90 ? 15.368 8.581 -2.495 1.00 65.06 90 TYR A CA 1
ATOM 683 C C . TYR A 1 90 ? 15.723 8.213 -3.951 1.00 65.06 90 TYR A C 1
ATOM 685 O O . TYR A 1 90 ? 16.716 7.542 -4.209 1.00 65.06 90 TYR A O 1
ATOM 693 N N . GLY A 1 91 ? 14.930 8.671 -4.931 1.00 65.62 91 GLY A N 1
ATOM 694 C CA . GLY A 1 91 ? 15.212 8.473 -6.362 1.00 65.62 91 GLY A CA 1
ATOM 695 C C . GLY A 1 91 ? 14.867 7.074 -6.878 1.00 65.62 91 GLY A C 1
ATOM 696 O O . GLY A 1 91 ? 15.197 6.720 -8.012 1.00 65.62 91 GLY A O 1
ATOM 697 N N . ARG A 1 92 ? 14.182 6.263 -6.064 1.00 71.56 92 ARG A N 1
ATOM 698 C CA . ARG A 1 92 ? 13.821 4.894 -6.420 1.00 71.56 92 ARG A CA 1
ATOM 699 C C . ARG A 1 92 ? 12.724 4.865 -7.473 1.00 71.56 92 ARG A C 1
ATOM 701 O O . ARG A 1 92 ? 11.640 5.392 -7.259 1.00 71.56 92 ARG A O 1
ATOM 708 N N . ILE A 1 93 ? 12.937 4.162 -8.578 1.00 77.00 93 ILE A N 1
ATOM 709 C CA . ILE A 1 93 ? 11.889 3.990 -9.589 1.00 77.00 93 ILE A CA 1
ATOM 710 C C . ILE A 1 93 ? 10.946 2.852 -9.180 1.00 77.00 93 ILE A C 1
ATOM 712 O O . ILE A 1 93 ? 11.366 1.712 -9.009 1.00 77.00 93 ILE A O 1
ATOM 716 N N . SER A 1 94 ? 9.655 3.158 -9.076 1.00 78.0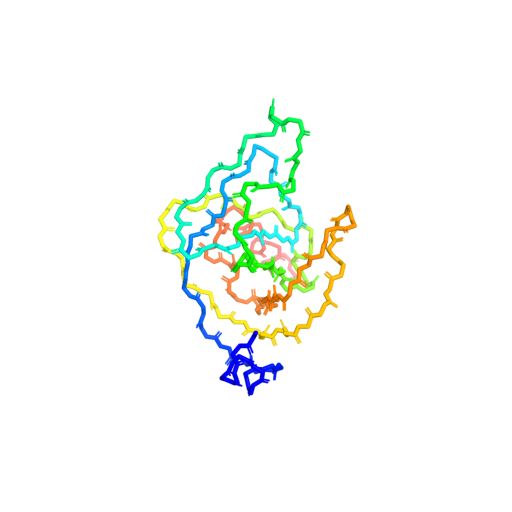0 94 SER A N 1
ATOM 717 C CA . SER A 1 94 ? 8.565 2.193 -8.909 1.00 78.00 94 SER A CA 1
ATOM 718 C C . SER A 1 94 ? 7.691 2.178 -10.159 1.00 78.00 94 SER A C 1
ATOM 720 O O . SER A 1 94 ? 7.322 3.232 -10.672 1.00 78.00 94 SER A O 1
ATOM 722 N N . TRP A 1 95 ? 7.342 0.986 -10.644 1.00 84.38 95 TRP A N 1
ATOM 723 C CA . TRP A 1 95 ? 6.488 0.815 -11.830 1.00 84.38 95 TRP A CA 1
ATOM 724 C C . TRP A 1 95 ? 4.997 0.690 -11.501 1.00 84.38 95 TRP A C 1
ATOM 726 O O . TRP A 1 95 ? 4.140 0.814 -12.379 1.00 84.38 95 TRP A O 1
ATOM 736 N N . VAL A 1 96 ? 4.693 0.391 -10.239 1.00 89.19 96 VAL A N 1
ATOM 737 C CA . VAL A 1 96 ? 3.343 0.148 -9.743 1.00 89.19 96 VAL A CA 1
ATOM 738 C C . VAL A 1 96 ? 3.207 0.797 -8.375 1.00 89.19 96 VAL A C 1
ATOM 740 O O . VAL A 1 96 ? 4.030 0.562 -7.486 1.00 89.19 96 VAL A O 1
ATOM 743 N N . GLN A 1 97 ? 2.159 1.594 -8.205 1.00 92.44 97 GLN A N 1
ATOM 744 C CA . GLN A 1 97 ? 1.787 2.177 -6.925 1.00 92.44 97 GLN A CA 1
ATOM 745 C C . GLN A 1 97 ? 0.335 1.844 -6.592 1.00 92.44 97 GLN A C 1
ATOM 747 O O . GLN A 1 97 ? -0.506 1.716 -7.482 1.00 92.44 97 GLN A O 1
ATOM 752 N N . LEU A 1 98 ? 0.033 1.736 -5.304 1.00 92.62 98 LEU A N 1
ATOM 753 C CA . LEU A 1 98 ? -1.331 1.598 -4.809 1.00 92.62 98 LEU A CA 1
ATOM 754 C C . LEU A 1 98 ? -1.611 2.725 -3.819 1.00 92.62 98 LEU A C 1
ATOM 756 O O . LEU A 1 98 ? -0.939 2.836 -2.800 1.00 92.62 98 LEU A O 1
ATOM 760 N N . GLN A 1 99 ? -2.605 3.553 -4.118 1.00 93.88 99 GLN A N 1
ATOM 761 C CA . GLN A 1 99 ? -3.082 4.589 -3.210 1.00 93.88 99 GLN A CA 1
ATOM 762 C C . GLN A 1 99 ? -4.217 4.014 -2.362 1.00 93.88 99 GLN A C 1
ATOM 764 O O . GLN A 1 99 ? -5.298 3.742 -2.889 1.00 93.88 99 GLN A O 1
ATOM 769 N N . LEU A 1 100 ? -3.982 3.817 -1.066 1.00 92.25 100 LEU A N 1
ATOM 770 C CA . LEU A 1 100 ? -5.021 3.360 -0.149 1.00 92.25 100 LEU A CA 1
ATOM 771 C C . LEU A 1 100 ? -6.086 4.439 0.042 1.00 92.25 100 LEU A C 1
ATOM 773 O O . LEU A 1 100 ? -5.785 5.634 0.023 1.00 92.25 100 LEU A O 1
ATOM 777 N N . GLY A 1 101 ? -7.325 3.993 0.242 1.00 86.19 101 GLY A N 1
ATOM 778 C CA . GLY A 1 101 ? -8.385 4.854 0.758 1.00 86.19 101 GLY A CA 1
ATOM 779 C C . GLY A 1 101 ? -8.272 5.027 2.274 1.00 86.19 101 GLY A C 1
ATOM 780 O O . GLY A 1 101 ? -7.700 4.180 2.963 1.00 86.19 101 GLY A O 1
ATOM 781 N N . GLN A 1 102 ? -8.881 6.092 2.794 1.00 78.88 102 GLN A N 1
ATOM 782 C CA . GLN A 1 102 ? -8.846 6.488 4.207 1.00 78.88 102 GLN A CA 1
ATOM 783 C C . GLN A 1 102 ? -9.215 5.370 5.204 1.00 78.88 102 GLN A C 1
ATOM 785 O O . GLN A 1 102 ? -8.743 5.361 6.343 1.00 78.88 102 GLN A O 1
ATOM 790 N N . ASP A 1 103 ? -10.051 4.416 4.795 1.00 74.19 103 ASP A N 1
ATOM 791 C CA . ASP A 1 103 ? -10.517 3.323 5.652 1.00 74.19 103 ASP A CA 1
ATOM 792 C C . ASP A 1 103 ? -9.585 2.097 5.615 1.00 74.19 103 ASP A C 1
ATOM 794 O O . ASP A 1 103 ? -9.575 1.302 6.553 1.00 74.19 103 ASP A O 1
ATOM 798 N N . ALA A 1 104 ? -8.779 1.942 4.559 1.00 74.00 104 ALA A N 1
ATOM 799 C CA . ALA A 1 104 ? -8.021 0.717 4.288 1.00 74.00 104 ALA A CA 1
ATOM 800 C C . ALA A 1 104 ? -6.796 0.547 5.201 1.00 74.00 104 ALA A C 1
ATOM 802 O O . ALA A 1 104 ? -6.439 -0.575 5.551 1.00 74.00 104 ALA A O 1
ATOM 803 N N . ALA A 1 105 ? -6.182 1.650 5.637 1.00 67.06 105 ALA A N 1
ATOM 804 C CA . ALA A 1 105 ? -5.059 1.616 6.574 1.00 67.06 105 ALA A CA 1
ATOM 805 C C . ALA A 1 105 ? -5.497 1.477 8.044 1.00 67.06 105 ALA A C 1
ATOM 807 O O . ALA A 1 105 ? -4.676 1.169 8.907 1.00 67.06 105 ALA A O 1
ATOM 808 N N . ARG A 1 106 ? -6.789 1.675 8.356 1.00 62.97 106 ARG A N 1
ATOM 809 C CA . ARG A 1 106 ? -7.277 1.750 9.747 1.00 62.97 106 ARG A CA 1
ATOM 810 C C . ARG A 1 106 ? -7.117 0.447 10.521 1.00 62.97 106 ARG A C 1
ATOM 812 O O . ARG A 1 106 ? -6.844 0.493 11.710 1.00 62.97 106 ARG A O 1
ATOM 819 N N . GLY A 1 107 ? -7.250 -0.700 9.854 1.00 61.81 107 GLY A N 1
ATOM 820 C CA . GLY A 1 107 ? -7.030 -2.011 10.475 1.00 61.81 107 GLY A CA 1
ATOM 821 C C . GLY A 1 107 ? -5.555 -2.385 10.649 1.00 61.81 107 GLY A C 1
ATOM 822 O O . GLY A 1 107 ? -5.262 -3.412 11.252 1.00 61.81 107 GLY A O 1
ATOM 823 N N . MET A 1 108 ? -4.629 -1.587 10.107 1.00 66.38 108 MET A N 1
ATOM 824 C CA . MET A 1 108 ? -3.194 -1.899 10.081 1.00 66.38 108 MET A CA 1
ATOM 825 C C . MET A 1 108 ? -2.398 -1.172 11.160 1.00 66.38 108 MET A C 1
ATOM 827 O O . MET A 1 108 ? -1.238 -1.505 11.384 1.00 66.38 108 MET A O 1
ATOM 831 N N . ASN A 1 109 ? -3.013 -0.207 11.848 1.00 67.31 109 ASN A N 1
ATOM 832 C CA . ASN A 1 109 ? -2.408 0.446 12.996 1.00 67.31 109 ASN A CA 1
ATOM 833 C C . ASN A 1 109 ? -3.449 0.674 14.113 1.00 67.31 109 ASN A C 1
ATOM 835 O O . ASN A 1 109 ? -4.140 1.696 14.111 1.00 67.31 109 ASN A O 1
ATOM 839 N N . PRO A 1 110 ? -3.569 -0.261 15.077 1.00 62.81 110 PRO A N 1
ATOM 840 C CA . PRO A 1 110 ? -4.553 -0.155 16.153 1.00 62.81 110 PRO A CA 1
ATOM 841 C C . PRO A 1 110 ? -4.305 1.037 17.092 1.00 62.81 110 PRO A C 1
ATOM 843 O O . PRO A 1 110 ? -5.254 1.557 17.675 1.00 62.81 110 PRO A O 1
ATOM 846 N N . VAL A 1 111 ? -3.055 1.499 17.222 1.00 63.97 111 VAL A N 1
ATOM 847 C CA . VAL A 1 111 ? -2.702 2.648 18.073 1.00 63.97 111 VAL A CA 1
ATOM 848 C C . VAL A 1 111 ? -3.146 3.957 17.420 1.00 63.97 111 VAL A C 1
ATOM 850 O O . VAL A 1 111 ? -3.833 4.757 18.051 1.00 63.97 111 VAL A O 1
ATOM 853 N N . GLU A 1 112 ? -2.846 4.150 16.135 1.00 62.19 112 GLU A N 1
ATOM 854 C CA . GLU A 1 112 ? -3.285 5.340 15.389 1.00 62.19 112 GLU A CA 1
ATOM 855 C C . GLU A 1 112 ? -4.810 5.373 15.215 1.00 62.19 112 GLU A C 1
ATOM 857 O O . GLU A 1 112 ? -5.432 6.435 15.292 1.00 62.19 112 GLU A O 1
ATOM 862 N N . GLN A 1 113 ? -5.444 4.203 15.067 1.00 62.25 113 GLN A N 1
ATOM 863 C CA . GLN A 1 113 ? -6.901 4.087 15.051 1.00 62.25 113 GLN A CA 1
ATOM 864 C C . GLN A 1 113 ? -7.525 4.570 16.370 1.00 62.25 113 GLN A C 1
ATOM 866 O O . GLN A 1 113 ? -8.510 5.312 16.341 1.00 62.25 113 GLN A O 1
ATOM 871 N N . ALA A 1 114 ? -6.950 4.195 17.517 1.00 62.94 114 ALA A N 1
ATOM 872 C CA . ALA A 1 114 ? -7.418 4.642 18.827 1.00 62.94 114 ALA A CA 1
ATOM 873 C C . ALA A 1 114 ? -7.242 6.160 19.014 1.00 62.94 114 ALA A C 1
ATOM 875 O O . ALA A 1 114 ? -8.182 6.836 19.434 1.00 62.94 114 ALA A O 1
ATOM 876 N N . SER A 1 115 ? -6.086 6.710 18.629 1.00 63.56 115 SER A N 1
ATOM 877 C CA . SER A 1 115 ? -5.809 8.153 18.682 1.00 63.56 115 SER A CA 1
ATOM 878 C C . SER A 1 115 ? -6.766 8.968 17.804 1.00 63.56 115 SER A C 1
ATOM 880 O O . SER A 1 115 ? -7.263 10.014 18.223 1.00 63.56 115 SER A O 1
ATOM 882 N N . TYR A 1 116 ? -7.090 8.484 16.602 1.00 61.28 116 TYR A N 1
ATOM 883 C CA . TYR A 1 116 ? -8.059 9.135 15.717 1.00 61.28 116 TYR A CA 1
ATOM 884 C C . TYR A 1 116 ? -9.483 9.131 16.292 1.00 61.28 116 TYR A C 1
ATOM 886 O O . TYR A 1 116 ? -10.146 10.170 16.292 1.00 61.28 116 TYR A O 1
ATOM 894 N N . LEU A 1 117 ? -9.950 7.988 16.813 1.00 63.94 117 LEU A N 1
ATOM 895 C CA . LEU A 1 117 ? -11.264 7.892 17.460 1.00 63.94 117 LEU A CA 1
ATOM 896 C C . LEU A 1 117 ? -11.354 8.819 18.675 1.00 63.94 117 LEU A C 1
ATOM 898 O O . LEU A 1 117 ? -12.360 9.504 18.844 1.00 63.94 117 LEU A O 1
ATOM 902 N N . HIS A 1 118 ? -10.285 8.900 19.468 1.00 61.66 118 HIS A N 1
ATOM 903 C CA . HIS A 1 118 ? -10.208 9.821 20.595 1.00 61.66 118 HIS A CA 1
ATOM 904 C C . HIS A 1 118 ? -10.297 11.288 20.144 1.00 61.66 118 HIS A C 1
ATOM 906 O O . HIS A 1 118 ? -11.072 12.062 20.698 1.00 61.66 118 HIS A O 1
ATOM 912 N N . ASN A 1 119 ? -9.583 11.669 19.081 1.00 61.84 119 ASN A N 1
ATOM 913 C CA . ASN A 1 119 ? -9.637 13.028 18.531 1.00 61.84 119 ASN A CA 1
ATOM 914 C C . ASN A 1 119 ? -11.004 13.390 17.922 1.00 61.84 119 ASN A C 1
ATOM 916 O O . ASN A 1 119 ? -11.392 14.558 17.937 1.00 61.84 119 ASN A O 1
ATOM 920 N N . LEU A 1 120 ? -11.758 12.415 17.404 1.00 62.75 120 LEU A N 1
ATOM 921 C CA . LEU A 1 120 ? -13.139 12.627 16.956 1.00 62.75 120 LEU A CA 1
ATOM 922 C C . LEU A 1 120 ? -14.101 12.891 18.122 1.00 62.75 120 LEU A C 1
ATOM 924 O O . LEU A 1 120 ? -15.047 13.658 17.956 1.00 62.75 120 LEU A O 1
ATOM 928 N N . GLN A 1 121 ? -13.860 12.294 19.292 1.00 64.81 121 GLN A N 1
ATOM 929 C CA . GLN A 1 121 ? -14.703 12.481 20.479 1.00 64.81 121 GLN A CA 1
ATOM 930 C C . GLN A 1 121 ? -14.580 13.885 21.092 1.00 64.81 121 GLN A C 1
ATOM 932 O O . GLN A 1 121 ? -15.526 14.345 21.721 1.00 64.81 121 GLN A O 1
ATOM 937 N N . HIS A 1 122 ? -13.466 14.588 20.867 1.00 57.88 122 HIS A N 1
ATOM 938 C CA . HIS A 1 122 ? -13.231 15.954 21.370 1.00 57.88 122 HIS A CA 1
ATOM 939 C C . HIS A 1 122 ? -13.644 17.066 20.397 1.00 57.88 122 HIS A C 1
ATOM 941 O O . HIS A 1 122 ? -13.351 18.235 20.633 1.00 57.88 122 HIS A O 1
ATOM 947 N N . LYS A 1 123 ? -14.302 16.727 19.282 1.00 51.91 123 LYS A N 1
ATOM 948 C CA . LYS A 1 123 ? -14.743 17.701 18.269 1.00 51.91 123 LYS A CA 1
ATOM 949 C C . LYS A 1 123 ? -16.165 18.250 18.489 1.00 51.91 123 LYS A C 1
ATOM 951 O O . LYS A 1 123 ? -16.729 18.809 17.549 1.00 51.91 123 LYS A O 1
ATOM 956 N N . HIS A 1 124 ? -16.723 18.104 19.692 1.00 41.97 124 HIS A N 1
ATOM 957 C CA . HIS A 1 124 ? -18.058 18.580 20.073 1.00 41.97 124 HIS A CA 1
ATOM 958 C C . HIS A 1 124 ? -18.016 19.597 21.210 1.00 41.97 124 HIS A C 1
ATOM 960 O O . HIS A 1 124 ? -17.264 19.359 22.180 1.00 41.97 124 HIS A O 1
#

Secondary structure (DSSP, 8-state):
--HHHHHTTTSEEEEEEEEPB-SSPPBSEEEEESS--B--TTSS-TTSSS-TT-EEEEPPGGGTTPBPPPPPSEEEEEEEEEEEEEE-GGG-EEEEEEEE-TTTTGGG-HHHHHHHHHHHHT--

Radius of gyration: 15.19 Å; chains: 1; bounding box: 44×32×42 Å

Sequence (124 aa):
MSDTLKRADGKTIILTGYMVQQETPAVGHFMLTPRPVQMSEHSDGEADDLPPSAVLVYLDPAQKDWVVTYSRGLVSLTGVLKVGRHEGPYGRISWVQLQLGQDAARGMNPVEQASYLHNLQHKH

pLDDT: mean 78.04, std 12.83, range [41.97, 94.62]

Foldseek 3Di:
DDPVLVVLAQHKDKDKFAWEAEPDFDAQKTKGDNYHHYDDPPDDDPADRGDLRIEIEGEAPVRRGPTFDHDPDMDIAIFHKHAAFDQDPPRDTHGIYGYGDNVRSLVRDVPVVVVVVVVVVPPD